Protein AF-A0A1A8KPS3-F1 (afdb_monomer_lite)

Structure (mmCIF, N/CA/C/O backbone):
data_AF-A0A1A8KPS3-F1
#
_entry.id   AF-A0A1A8KPS3-F1
#
loop_
_atom_site.group_PDB
_atom_site.id
_atom_site.type_symbol
_atom_site.label_atom_id
_atom_site.label_alt_id
_atom_site.label_comp_id
_atom_site.label_asym_id
_atom_site.label_entity_id
_atom_site.label_seq_id
_atom_site.pdbx_PDB_ins_code
_atom_site.Cartn_x
_atom_site.Cartn_y
_atom_site.Cartn_z
_atom_site.occupancy
_atom_site.B_iso_or_equiv
_atom_site.auth_seq_id
_atom_site.auth_comp_id
_atom_site.auth_asym_id
_atom_site.auth_atom_id
_atom_site.pdbx_PDB_model_num
ATOM 1 N N . GLN A 1 1 ? -16.793 9.823 36.781 1.00 78.19 1 GLN A N 1
ATOM 2 C CA . GLN A 1 1 ? -16.848 8.547 36.035 1.00 78.19 1 GLN A CA 1
ATOM 3 C C . GLN A 1 1 ? -17.454 8.834 34.665 1.00 78.19 1 GLN A C 1
ATOM 5 O O . GLN A 1 1 ? -18.420 9.584 34.619 1.00 78.19 1 GLN A O 1
ATOM 10 N N . THR A 1 2 ? -16.864 8.348 33.568 1.00 96.94 2 THR A N 1
ATOM 11 C CA . THR A 1 2 ? -17.394 8.547 32.198 1.00 96.94 2 THR A CA 1
ATOM 12 C C . THR A 1 2 ? -17.951 7.235 31.646 1.00 96.94 2 THR A C 1
ATOM 14 O O . THR A 1 2 ? -17.687 6.179 32.221 1.00 96.94 2 THR A O 1
ATOM 17 N N . LEU A 1 3 ? -18.674 7.286 30.521 1.00 96.25 3 LEU A N 1
ATOM 18 C CA . LEU A 1 3 ? -19.182 6.084 29.851 1.00 96.25 3 LEU A CA 1
ATOM 19 C C . LEU A 1 3 ? -18.057 5.092 29.508 1.00 96.25 3 LEU A C 1
ATOM 21 O O . LEU A 1 3 ? -18.222 3.895 29.710 1.00 96.25 3 LEU A O 1
ATOM 25 N N . LEU A 1 4 ? -16.891 5.592 29.084 1.00 96.31 4 LEU A N 1
ATOM 26 C CA . LEU A 1 4 ? -15.720 4.759 28.802 1.00 96.31 4 LEU A CA 1
ATOM 27 C C . LEU A 1 4 ? -15.217 4.021 30.053 1.00 96.31 4 LEU A C 1
ATOM 29 O O . LEU A 1 4 ? -14.971 2.822 29.996 1.00 96.31 4 LEU A O 1
ATOM 33 N N . HIS A 1 5 ? -15.112 4.712 31.195 1.00 95.25 5 HIS A N 1
ATOM 34 C CA . HIS A 1 5 ? -14.684 4.084 32.454 1.00 95.25 5 HIS A CA 1
ATOM 35 C C . HIS A 1 5 ? -15.699 3.050 32.953 1.00 95.25 5 HIS A C 1
ATOM 37 O O . HIS A 1 5 ? -15.313 2.045 33.540 1.00 95.25 5 HIS A O 1
ATOM 43 N N . PHE A 1 6 ? -16.994 3.298 32.734 1.00 95.94 6 PHE A N 1
ATOM 44 C CA . PHE A 1 6 ? -18.040 2.329 33.048 1.00 95.94 6 PHE A CA 1
ATOM 45 C C . PHE A 1 6 ? -17.922 1.077 32.167 1.00 95.94 6 PHE A C 1
ATOM 47 O O . PHE A 1 6 ? -17.894 -0.029 32.696 1.00 95.94 6 PHE A O 1
ATOM 54 N N . LEU A 1 7 ? -17.776 1.247 30.847 1.00 95.12 7 LEU A N 1
ATOM 55 C CA . LEU A 1 7 ? -17.611 0.136 29.905 1.00 95.12 7 LEU A CA 1
ATOM 56 C C . LEU A 1 7 ? -16.359 -0.695 30.216 1.00 95.12 7 LEU A C 1
ATOM 58 O O . LEU A 1 7 ? -16.436 -1.917 30.240 1.00 95.12 7 LEU A O 1
ATOM 62 N N . ALA A 1 8 ? -15.234 -0.042 30.521 1.00 94.25 8 ALA A N 1
ATOM 63 C CA . ALA A 1 8 ? -14.004 -0.727 30.911 1.00 94.25 8 ALA A CA 1
ATOM 64 C C . ALA A 1 8 ? -14.195 -1.601 32.164 1.00 94.25 8 ALA A C 1
ATOM 66 O O . ALA A 1 8 ? -13.732 -2.740 32.181 1.00 94.25 8 ALA A O 1
ATOM 67 N N . GLY A 1 9 ? -14.920 -1.105 33.176 1.00 94.50 9 GLY A N 1
ATOM 68 C CA . GLY A 1 9 ? -15.263 -1.890 34.366 1.00 94.50 9 GLY A CA 1
ATOM 69 C C . GLY A 1 9 ? -16.138 -3.102 34.038 1.00 94.50 9 GLY A C 1
ATOM 70 O O . GLY A 1 9 ? -15.840 -4.210 34.472 1.00 94.50 9 GLY A O 1
ATOM 71 N N . VAL A 1 10 ? -17.161 -2.922 33.194 1.00 95.06 10 VAL A N 1
ATOM 72 C CA . VAL A 1 10 ? -18.016 -4.031 32.736 1.00 95.06 10 VAL A CA 1
ATOM 73 C C . VAL A 1 10 ? -17.208 -5.084 31.974 1.00 95.06 10 VAL A C 1
ATOM 75 O O . VAL A 1 10 ? -17.383 -6.273 32.229 1.00 95.06 10 VAL A O 1
ATOM 78 N N . CYS A 1 11 ? -16.303 -4.681 31.076 1.00 95.75 11 CYS A N 1
ATOM 79 C CA . CYS A 1 11 ? -15.446 -5.623 30.355 1.00 95.75 11 CYS A CA 1
ATOM 80 C C . CYS A 1 11 ? -14.535 -6.403 31.312 1.00 95.75 11 CYS A C 1
ATOM 82 O O . CYS A 1 11 ? -14.432 -7.614 31.188 1.00 95.75 11 CYS A O 1
ATOM 84 N N . GLN A 1 12 ? -13.929 -5.750 32.306 1.00 93.56 12 GLN A N 1
ATOM 85 C CA . GLN A 1 12 ? -13.066 -6.432 33.278 1.00 93.56 12 GLN A CA 1
ATOM 86 C C . GLN A 1 12 ? -13.819 -7.456 34.136 1.00 93.56 12 GLN A C 1
ATOM 88 O O . GLN A 1 12 ? -13.276 -8.518 34.433 1.00 93.56 12 GLN A O 1
ATOM 93 N N . GLU A 1 13 ? -15.054 -7.150 34.536 1.00 95.31 13 GLU A N 1
ATOM 94 C CA . GLU A 1 13 ? -15.843 -8.025 35.408 1.00 95.31 13 GLU A CA 1
ATOM 95 C C . GLU A 1 13 ? -16.558 -9.150 34.647 1.00 95.31 13 GLU A C 1
ATOM 97 O O . GLU A 1 13 ? -16.658 -10.265 35.157 1.00 95.31 13 GLU A O 1
ATOM 102 N N . GLN A 1 14 ? -17.080 -8.864 33.450 1.00 96.50 14 GLN A N 1
ATOM 103 C CA . GLN A 1 14 ? -17.999 -9.759 32.732 1.00 96.50 14 GLN A CA 1
ATOM 104 C C . GLN A 1 14 ? -17.426 -10.324 31.429 1.00 96.50 14 GLN A C 1
ATOM 106 O O . GLN A 1 14 ? -17.880 -11.377 30.987 1.00 96.50 14 GLN A O 1
ATOM 111 N N . TYR A 1 15 ? -16.431 -9.667 30.823 1.00 95.19 15 TYR A N 1
ATOM 112 C CA . TYR A 1 15 ? -15.835 -10.070 29.542 1.00 95.19 15 TYR A CA 1
ATOM 113 C C . TYR A 1 15 ? -14.294 -9.974 29.559 1.00 95.19 15 TYR A C 1
ATOM 115 O O . TYR A 1 15 ? -13.726 -9.194 28.787 1.00 95.19 15 TYR A O 1
ATOM 123 N N . PRO A 1 16 ? -13.592 -10.739 30.422 1.00 92.06 16 PRO A N 1
ATOM 124 C CA . PRO A 1 16 ? -12.147 -10.588 30.622 1.00 92.06 16 PRO A CA 1
ATOM 125 C C . PRO A 1 16 ? -11.324 -10.771 29.341 1.00 92.06 16 PRO A C 1
ATOM 127 O O . PRO A 1 16 ? -10.306 -10.104 29.175 1.00 92.06 16 PRO A O 1
ATOM 130 N N . ASP A 1 17 ? -11.800 -11.607 28.415 1.00 91.69 17 ASP A N 1
ATOM 131 C CA . ASP A 1 17 ? -11.151 -11.876 27.125 1.00 91.69 17 ASP A CA 1
ATOM 132 C C . ASP A 1 17 ? -11.047 -10.621 26.242 1.00 91.69 17 ASP A C 1
ATOM 134 O O . ASP A 1 17 ? -10.139 -10.496 25.428 1.00 91.69 17 ASP A O 1
ATOM 138 N N . VAL A 1 18 ? -11.947 -9.649 26.424 1.00 93.31 18 VAL A N 1
ATOM 139 C CA . VAL A 1 18 ? -11.913 -8.387 25.673 1.00 93.31 18 VAL A CA 1
ATOM 140 C C . VAL A 1 18 ? -10.781 -7.491 26.171 1.00 93.31 18 VAL A C 1
ATOM 142 O O . VAL A 1 18 ? -10.312 -6.644 25.428 1.00 93.31 18 VAL A O 1
ATOM 145 N N . VAL A 1 19 ? -10.290 -7.656 27.402 1.00 90.94 19 VAL A N 1
ATOM 146 C CA . VAL A 1 19 ? -9.270 -6.760 27.977 1.00 90.94 19 VAL A CA 1
ATOM 147 C C . VAL A 1 19 ? -7.956 -6.795 27.181 1.00 90.94 19 VAL A C 1
ATOM 149 O O . VAL A 1 19 ? -7.269 -5.777 27.117 1.00 90.94 19 VAL A O 1
ATOM 152 N N . SER A 1 20 ? -7.640 -7.918 26.530 1.00 92.44 20 SER A N 1
ATOM 153 C CA . SER A 1 20 ? -6.452 -8.083 25.682 1.00 92.44 20 SER A CA 1
ATOM 154 C C . SER A 1 20 ? -6.634 -7.632 24.230 1.00 92.44 20 SER A C 1
ATOM 156 O O . SER A 1 20 ? -5.687 -7.733 23.457 1.00 92.44 20 SER A O 1
ATOM 158 N N . PHE A 1 21 ? -7.793 -7.088 23.833 1.00 94.69 21 PHE A N 1
ATOM 159 C CA . PHE A 1 21 ? -8.004 -6.634 22.449 1.00 94.69 21 PHE A CA 1
ATOM 160 C C . PHE A 1 21 ? -6.922 -5.663 21.922 1.00 94.69 21 PHE A C 1
ATOM 162 O O . PHE A 1 21 ? -6.605 -5.739 20.733 1.00 94.69 21 PHE A O 1
ATOM 169 N N . PRO A 1 22 ? -6.309 -4.764 22.730 1.00 94.50 22 PRO A N 1
ATOM 170 C CA . PRO A 1 22 ? -5.254 -3.887 22.223 1.00 94.50 22 PRO A CA 1
ATOM 171 C C . PRO A 1 22 ? -4.022 -4.660 21.735 1.00 94.50 22 PRO A C 1
ATOM 173 O O . PRO A 1 22 ? -3.343 -4.199 20.819 1.00 94.50 22 PRO A O 1
ATOM 176 N N . ASP A 1 23 ? -3.766 -5.846 22.295 1.00 93.88 23 ASP A N 1
ATOM 177 C CA . ASP A 1 23 ? -2.647 -6.711 21.913 1.00 93.88 23 ASP A CA 1
ATOM 178 C C . ASP A 1 23 ? -2.875 -7.389 20.553 1.00 93.88 23 ASP A C 1
ATOM 180 O O . ASP A 1 23 ? -1.924 -7.828 19.913 1.00 93.88 23 ASP A O 1
ATOM 184 N N . GLU A 1 24 ? -4.119 -7.442 20.069 1.00 95.06 24 GLU A N 1
ATOM 185 C CA . GLU A 1 24 ? -4.467 -7.948 18.734 1.00 95.06 24 GLU A CA 1
ATOM 186 C C . GLU A 1 24 ? -4.289 -6.871 17.647 1.00 95.06 24 GLU A C 1
ATOM 188 O O . GLU A 1 24 ? -4.178 -7.174 16.459 1.00 95.06 24 GLU A O 1
ATOM 193 N N . LEU A 1 25 ? -4.192 -5.597 18.048 1.00 95.50 25 LEU A N 1
ATOM 194 C CA . LEU A 1 25 ? -4.139 -4.425 17.169 1.00 95.50 25 LEU A CA 1
ATOM 195 C C . LEU A 1 25 ? -2.707 -3.899 16.943 1.00 95.50 25 LEU A C 1
ATOM 197 O O . LEU A 1 25 ? -2.484 -2.701 16.757 1.00 95.50 25 LEU A O 1
ATOM 201 N N . ILE A 1 26 ? -1.718 -4.798 16.894 1.00 96.06 26 ILE A N 1
ATOM 202 C CA . ILE A 1 26 ? -0.273 -4.475 16.883 1.00 96.06 26 ILE A CA 1
ATOM 203 C C . ILE A 1 26 ? 0.208 -3.563 15.739 1.00 96.06 26 ILE A C 1
ATOM 205 O O . ILE A 1 26 ? 1.298 -2.989 15.810 1.00 96.06 26 ILE A O 1
ATOM 209 N N . HIS A 1 27 ? -0.548 -3.461 14.644 1.00 96.12 27 HIS A N 1
ATOM 210 C CA . HIS A 1 27 ? -0.180 -2.662 13.472 1.00 96.12 27 HIS A CA 1
ATOM 211 C C . HIS A 1 27 ? -0.954 -1.346 13.352 1.00 96.12 27 HIS A C 1
ATOM 213 O O . HIS A 1 27 ? -0.568 -0.520 12.528 1.00 96.12 27 HIS A O 1
ATOM 219 N N . VAL A 1 28 ? -1.966 -1.104 14.192 1.00 96.25 28 VAL A N 1
ATOM 220 C CA . VAL A 1 28 ? -2.833 0.083 14.092 1.00 96.25 28 VAL A CA 1
ATOM 221 C C . VAL A 1 28 ? -2.042 1.381 14.279 1.00 96.25 28 VAL A C 1
ATOM 223 O O . VAL A 1 28 ? -2.163 2.296 13.471 1.00 96.25 28 VAL A O 1
ATOM 226 N N . GLU A 1 29 ? -1.135 1.444 15.261 1.00 94.88 29 GLU A N 1
ATOM 227 C CA . GLU A 1 29 ? -0.284 2.631 15.473 1.00 94.88 29 GLU A CA 1
ATOM 228 C C . GLU A 1 29 ? 0.653 2.911 14.286 1.00 94.88 29 GLU A C 1
ATOM 230 O O . GLU A 1 29 ? 1.001 4.057 14.006 1.00 94.88 29 GLU A O 1
ATOM 235 N N . LYS A 1 30 ? 1.095 1.865 13.580 1.00 95.19 30 LYS A N 1
ATOM 236 C CA . LYS A 1 30 ? 1.924 2.037 12.382 1.00 95.19 30 LYS A CA 1
ATOM 237 C C . LYS A 1 30 ? 1.071 2.494 11.205 1.00 95.19 30 LYS A C 1
ATOM 239 O O . LYS A 1 30 ? 1.501 3.393 10.493 1.00 95.19 30 LYS A O 1
ATOM 244 N N . ALA A 1 31 ? -0.111 1.906 11.025 1.00 95.06 31 ALA A N 1
ATOM 245 C CA . ALA A 1 31 ? -1.038 2.248 9.951 1.00 95.06 31 ALA A CA 1
ATOM 246 C C . ALA A 1 31 ? -1.457 3.726 10.001 1.00 95.06 31 ALA A C 1
ATOM 248 O O . ALA A 1 31 ? -1.394 4.397 8.977 1.00 95.06 31 ALA A O 1
ATOM 249 N N . SER A 1 32 ? -1.729 4.274 11.190 1.00 94.56 32 SER A N 1
ATOM 250 C CA . SER A 1 32 ? -2.111 5.690 11.350 1.00 94.56 32 SER A CA 1
ATOM 251 C C . SER A 1 32 ? -1.006 6.701 11.012 1.00 94.56 32 SER A C 1
ATOM 253 O O . SER A 1 32 ? -1.252 7.901 10.923 1.00 94.56 32 SER A O 1
ATOM 255 N N . ARG A 1 33 ? 0.240 6.246 10.826 1.00 94.75 33 ARG A N 1
ATOM 256 C CA . ARG A 1 33 ? 1.392 7.090 10.453 1.00 94.75 33 ARG A CA 1
ATOM 257 C C . ARG A 1 33 ? 1.752 6.992 8.974 1.00 94.75 33 ARG A C 1
ATOM 259 O O . ARG A 1 33 ? 2.696 7.650 8.533 1.00 94.75 33 ARG A O 1
ATOM 266 N N . VAL A 1 34 ? 1.072 6.129 8.228 1.00 93.12 34 VAL A N 1
ATOM 267 C CA . VAL A 1 34 ? 1.387 5.823 6.836 1.00 93.12 34 VAL A CA 1
ATOM 268 C C . VAL A 1 34 ? 0.459 6.613 5.931 1.00 93.12 34 VAL A C 1
ATOM 270 O O . VAL A 1 34 ? -0.746 6.457 6.007 1.00 93.12 34 VAL A O 1
ATOM 273 N N . SER A 1 35 ? 1.022 7.420 5.030 1.00 94.94 35 SER A N 1
ATOM 274 C CA . SER A 1 35 ? 0.212 8.157 4.058 1.00 94.94 35 SER A CA 1
ATOM 275 C C . SER A 1 35 ? -0.167 7.279 2.867 1.00 94.94 35 SER A C 1
ATOM 277 O O . SER A 1 35 ? 0.713 6.876 2.095 1.00 94.94 35 SER A O 1
ATOM 279 N N . ALA A 1 36 ? -1.468 7.041 2.677 1.00 93.69 36 ALA A N 1
ATOM 280 C CA . ALA A 1 36 ? -1.974 6.293 1.526 1.00 93.69 36 ALA A CA 1
ATOM 281 C C . ALA A 1 36 ? -1.633 6.995 0.197 1.00 93.69 36 ALA A C 1
ATOM 283 O O . ALA A 1 36 ? -1.188 6.361 -0.762 1.00 93.69 36 ALA A O 1
ATOM 284 N N . GLU A 1 37 ? -1.738 8.328 0.161 1.00 93.94 37 GLU A N 1
ATOM 285 C CA . GLU A 1 37 ? -1.398 9.133 -1.019 1.00 93.94 37 GLU A CA 1
ATOM 286 C C . GLU A 1 37 ? 0.079 8.974 -1.417 1.00 93.94 37 GLU A C 1
ATOM 288 O O . GLU A 1 37 ? 0.409 8.844 -2.601 1.00 93.94 37 GLU A O 1
ATOM 293 N N . MET A 1 38 ? 0.986 8.967 -0.435 1.00 95.88 38 MET A N 1
ATOM 294 C CA . MET A 1 38 ? 2.417 8.814 -0.696 1.00 95.88 38 MET A CA 1
ATOM 295 C C . MET A 1 38 ? 2.749 7.416 -1.232 1.00 95.88 38 MET A C 1
ATOM 297 O O . MET A 1 38 ? 3.584 7.297 -2.131 1.00 95.88 38 MET A O 1
ATOM 301 N N . ILE A 1 39 ? 2.090 6.365 -0.727 1.00 95.69 39 ILE A N 1
ATOM 302 C CA . ILE A 1 39 ? 2.266 5.001 -1.247 1.00 95.69 39 ILE A CA 1
ATOM 303 C C . ILE A 1 39 ? 1.859 4.940 -2.720 1.00 95.69 39 ILE A C 1
ATOM 305 O O . ILE A 1 39 ? 2.664 4.506 -3.550 1.00 95.69 39 ILE A O 1
ATOM 309 N N . GLN A 1 40 ? 0.668 5.443 -3.054 1.00 95.44 40 GLN A N 1
ATOM 310 C CA . GLN A 1 40 ? 0.168 5.461 -4.427 1.00 95.44 40 GLN A CA 1
ATOM 311 C C . GLN A 1 40 ? 1.135 6.202 -5.364 1.00 95.44 40 GLN A C 1
ATOM 313 O O . GLN A 1 40 ? 1.559 5.665 -6.391 1.00 95.44 40 GLN A O 1
ATOM 318 N N . LYS A 1 41 ? 1.568 7.414 -4.984 1.00 97.56 41 LYS A N 1
ATOM 319 C CA . LYS A 1 41 ? 2.522 8.207 -5.779 1.00 97.56 41 LYS A CA 1
ATOM 320 C C . LYS A 1 41 ? 3.853 7.490 -5.990 1.00 97.56 41 LYS A C 1
ATOM 322 O O . LYS A 1 41 ? 4.414 7.553 -7.087 1.00 97.56 41 LYS A O 1
ATOM 327 N N . ASN A 1 42 ? 4.369 6.821 -4.961 1.00 97.50 42 ASN A N 1
ATOM 328 C CA . ASN A 1 42 ? 5.634 6.095 -5.043 1.00 97.50 42 ASN A CA 1
ATOM 329 C C . ASN A 1 42 ? 5.536 4.887 -5.979 1.00 97.50 42 ASN A C 1
ATOM 331 O O . ASN A 1 42 ? 6.436 4.694 -6.798 1.00 97.50 42 ASN A O 1
ATOM 335 N N . LEU A 1 43 ? 4.444 4.118 -5.912 1.00 97.62 43 LEU A N 1
ATOM 336 C CA . LEU A 1 43 ? 4.207 2.985 -6.812 1.00 97.62 43 LEU A CA 1
ATOM 337 C C . LEU A 1 43 ? 4.078 3.441 -8.264 1.00 97.62 43 LEU A C 1
ATOM 339 O O . LEU A 1 43 ? 4.742 2.898 -9.145 1.00 97.62 43 LEU A O 1
ATOM 343 N N . GLU A 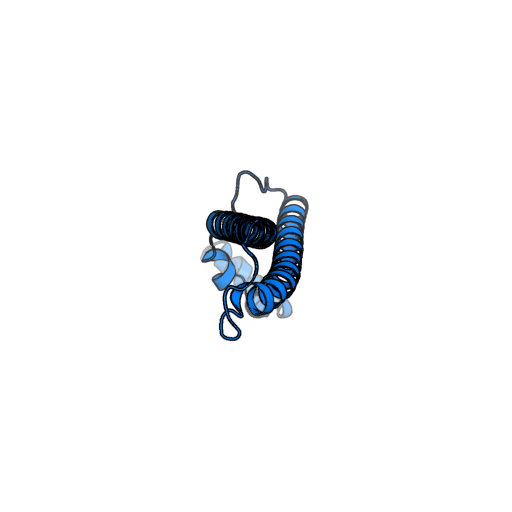1 44 ? 3.299 4.488 -8.529 1.00 97.50 44 GLU A N 1
ATOM 344 C CA . GLU A 1 44 ? 3.191 5.044 -9.878 1.00 97.50 44 GLU A CA 1
ATOM 345 C C . GLU A 1 44 ? 4.535 5.549 -10.409 1.00 97.50 44 GLU A C 1
ATOM 347 O O . GLU A 1 44 ? 4.873 5.335 -11.574 1.00 97.50 44 GLU A O 1
ATOM 352 N N . SER A 1 45 ? 5.308 6.233 -9.562 1.00 98.06 45 SER A N 1
ATOM 353 C CA . SER A 1 45 ? 6.639 6.720 -9.919 1.00 98.06 45 SER A CA 1
ATOM 354 C C . SER A 1 45 ? 7.573 5.563 -10.268 1.00 98.06 45 SER A C 1
ATOM 356 O O . SER A 1 45 ? 8.215 5.602 -11.317 1.00 98.06 45 SER A O 1
ATOM 358 N N . MET A 1 46 ? 7.589 4.508 -9.450 1.00 98.06 46 MET A N 1
ATOM 359 C CA . MET A 1 46 ? 8.387 3.306 -9.685 1.00 98.06 46 MET A CA 1
ATOM 360 C C . MET A 1 46 ? 8.015 2.639 -11.014 1.00 98.06 46 MET A C 1
ATOM 362 O O . MET A 1 46 ? 8.887 2.418 -11.851 1.00 98.06 46 MET A O 1
ATOM 366 N N . GLY A 1 47 ? 6.721 2.411 -11.261 1.00 97.62 47 GLY A N 1
ATOM 367 C CA . GLY A 1 47 ? 6.248 1.819 -12.513 1.00 97.62 47 GLY A CA 1
ATOM 368 C C . GLY A 1 47 ? 6.599 2.665 -13.743 1.00 97.62 47 GLY A C 1
ATOM 369 O O . GLY A 1 47 ? 6.984 2.126 -14.781 1.00 97.62 47 GLY A O 1
ATOM 370 N N . ARG A 1 48 ? 6.526 4.001 -13.642 1.00 98.19 48 ARG A N 1
ATOM 371 C CA . ARG A 1 48 ? 6.960 4.908 -14.722 1.00 98.19 48 ARG A CA 1
ATOM 372 C C . ARG A 1 48 ? 8.466 4.831 -14.975 1.00 98.19 48 ARG A C 1
ATOM 374 O O . ARG A 1 48 ? 8.873 4.818 -16.133 1.00 98.19 48 ARG A O 1
ATOM 381 N N . GLN A 1 49 ? 9.280 4.788 -13.922 1.00 98.19 49 GLN A N 1
ATOM 382 C CA . GLN A 1 49 ? 10.740 4.726 -14.037 1.00 98.19 49 GLN A CA 1
ATOM 383 C C . GLN A 1 49 ? 11.206 3.416 -14.679 1.00 98.19 49 GLN A C 1
ATOM 385 O O . GLN A 1 49 ? 12.055 3.454 -15.566 1.00 98.19 49 GLN A O 1
ATOM 390 N N . ILE A 1 50 ? 10.607 2.282 -14.298 1.00 98.12 50 ILE A N 1
ATOM 391 C CA . ILE A 1 50 ? 10.917 0.975 -14.897 1.00 98.12 50 ILE A CA 1
ATOM 392 C C . ILE A 1 50 ? 10.576 0.977 -16.392 1.00 98.12 50 ILE A C 1
ATOM 394 O O . ILE A 1 50 ? 11.429 0.641 -17.208 1.00 98.12 50 ILE 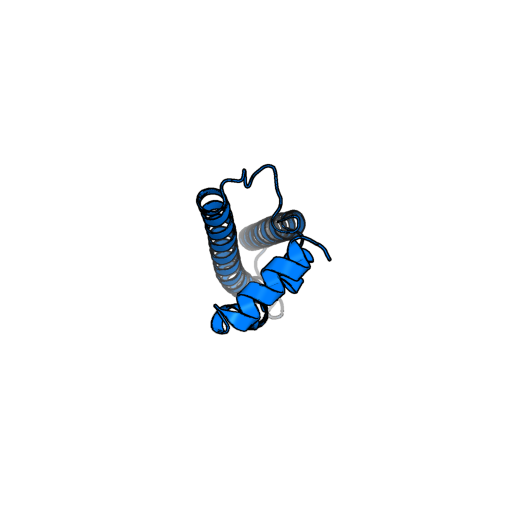A O 1
ATOM 398 N N . LYS A 1 51 ? 9.383 1.458 -16.767 1.00 97.19 51 LYS A N 1
ATOM 399 C CA . LYS A 1 51 ? 8.970 1.573 -18.179 1.00 97.19 51 LYS A CA 1
ATOM 400 C C . LYS A 1 51 ? 9.861 2.503 -18.997 1.00 97.19 51 LYS A C 1
ATOM 402 O O . LYS A 1 51 ? 10.110 2.244 -20.170 1.00 97.19 51 LYS A O 1
ATOM 407 N N . SER A 1 52 ? 10.313 3.610 -18.405 1.00 97.56 52 SER A N 1
ATOM 408 C CA . SER A 1 52 ? 11.252 4.514 -19.077 1.00 97.56 52 SER A CA 1
ATOM 409 C C . SER A 1 52 ? 12.563 3.799 -19.371 1.00 97.56 52 SER A C 1
ATOM 411 O O . SER A 1 52 ? 13.037 3.853 -20.499 1.00 97.56 52 SER A O 1
ATOM 413 N N . LEU A 1 53 ? 13.109 3.093 -18.378 1.00 97.25 53 LEU A N 1
ATOM 414 C CA . LEU A 1 53 ? 14.352 2.354 -18.542 1.00 97.25 53 LEU A CA 1
ATOM 415 C C . LEU A 1 53 ? 14.215 1.227 -19.575 1.00 97.25 53 LEU A C 1
ATOM 417 O O . LEU A 1 53 ? 15.107 1.054 -20.394 1.00 97.25 53 LEU A O 1
ATOM 421 N N . GLU A 1 54 ? 13.103 0.494 -19.577 1.00 96.31 54 GLU A N 1
ATOM 422 C CA . GLU A 1 54 ? 12.816 -0.530 -20.589 1.00 96.31 54 GLU A CA 1
ATOM 423 C C . GLU A 1 54 ? 12.868 0.054 -22.010 1.00 96.31 54 GLU A C 1
ATOM 425 O O . GLU A 1 54 ? 13.591 -0.451 -22.867 1.00 96.31 54 GLU A O 1
ATOM 430 N N . LYS A 1 55 ? 12.206 1.193 -22.236 1.00 96.31 55 LYS A N 1
ATOM 431 C CA . LYS A 1 55 ? 12.230 1.901 -23.524 1.00 96.31 55 LYS A CA 1
ATOM 432 C C . LYS A 1 55 ? 13.622 2.430 -23.895 1.00 96.31 55 LYS A C 1
ATOM 434 O O . LYS A 1 55 ? 14.011 2.407 -25.067 1.00 96.31 55 LYS A O 1
ATOM 439 N N . ASP A 1 56 ? 14.372 2.926 -22.914 1.00 95.75 56 ASP A N 1
ATOM 440 C CA . ASP A 1 56 ? 15.745 3.382 -23.133 1.00 95.75 56 ASP A CA 1
ATOM 441 C C . ASP A 1 56 ? 16.640 2.211 -23.567 1.00 95.75 56 ASP A C 1
ATOM 443 O O . ASP A 1 56 ? 17.483 2.392 -24.441 1.00 95.75 56 ASP A O 1
ATOM 447 N N . LEU A 1 57 ? 16.415 0.999 -23.040 1.00 95.25 57 LEU A N 1
ATOM 448 C CA . LEU A 1 57 ? 17.126 -0.215 -23.456 1.00 95.25 57 LEU A CA 1
ATOM 449 C C . LEU A 1 57 ? 16.740 -0.685 -24.862 1.00 95.25 57 LEU A C 1
ATOM 451 O O . LEU A 1 57 ? 17.621 -1.096 -25.614 1.00 95.25 57 LEU A O 1
ATOM 455 N N . GLU A 1 58 ? 15.465 -0.584 -25.248 1.00 93.44 58 GLU A N 1
ATOM 456 C CA . GLU A 1 58 ? 15.004 -0.919 -26.608 1.00 93.44 58 GLU A CA 1
ATOM 457 C C . GLU A 1 58 ? 15.660 -0.052 -27.691 1.00 93.44 58 GLU A C 1
ATOM 459 O O . GLU A 1 58 ? 15.851 -0.491 -28.826 1.00 93.44 58 GLU A O 1
ATOM 464 N N . THR A 1 59 ? 15.985 1.195 -27.349 1.00 94.19 59 THR A N 1
ATOM 465 C CA . THR A 1 59 ? 16.550 2.183 -28.278 1.00 94.19 59 THR A CA 1
ATOM 466 C C . THR A 1 59 ? 18.051 2.404 -28.087 1.00 94.19 59 THR A C 1
ATOM 468 O O . THR A 1 59 ? 18.650 3.200 -28.817 1.00 94.19 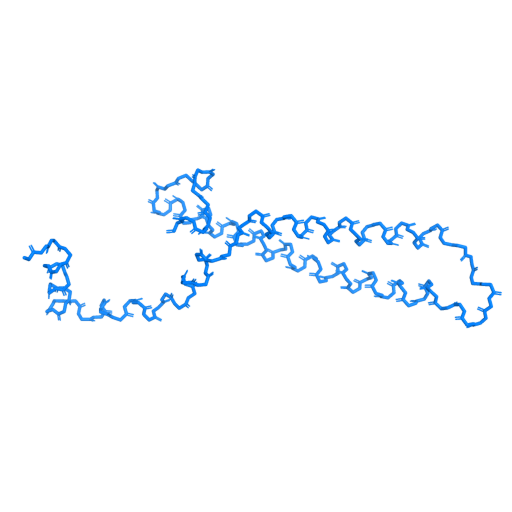59 THR A O 1
ATOM 471 N N . PHE A 1 60 ? 18.672 1.694 -27.139 1.00 93.31 60 PHE A N 1
ATOM 472 C CA . PHE A 1 60 ? 20.081 1.863 -26.812 1.00 93.31 60 PHE A CA 1
ATOM 473 C C . PHE A 1 60 ? 20.977 1.377 -27.965 1.00 93.31 60 PHE A C 1
ATOM 475 O O . PHE A 1 60 ? 20.724 0.314 -28.542 1.00 93.31 60 PHE A O 1
ATOM 482 N N . PRO A 1 61 ? 22.036 2.123 -28.328 1.00 92.56 61 PRO A N 1
ATOM 483 C CA . PRO A 1 61 ? 22.957 1.689 -29.370 1.00 92.56 61 PRO A CA 1
ATOM 484 C C . PRO A 1 61 ? 23.685 0.386 -28.983 1.00 92.56 61 PRO A C 1
ATOM 486 O O . PRO A 1 61 ? 23.875 0.114 -27.798 1.00 92.56 61 PRO A O 1
ATOM 489 N N . PRO A 1 62 ? 24.149 -0.412 -29.963 1.00 90.06 62 PRO A N 1
ATOM 490 C CA . PRO A 1 62 ? 24.960 -1.592 -29.683 1.00 90.06 62 PRO A CA 1
ATOM 491 C C . PRO A 1 62 ? 26.239 -1.248 -28.896 1.00 90.06 62 PRO A C 1
ATOM 493 O O . PRO A 1 62 ? 26.796 -0.165 -29.111 1.00 90.06 62 PRO A O 1
ATOM 496 N N . PRO A 1 63 ? 26.746 -2.173 -28.055 1.00 91.38 63 PRO A N 1
ATOM 497 C CA . PRO A 1 63 ? 27.975 -1.978 -27.292 1.00 91.38 63 PRO A CA 1
ATOM 498 C C . PRO A 1 63 ? 29.136 -1.512 -28.171 1.00 91.38 63 PRO A C 1
ATOM 500 O O . PRO A 1 63 ? 29.458 -2.142 -29.182 1.00 91.38 63 PRO A O 1
ATOM 503 N N . GLN A 1 64 ? 29.783 -0.409 -27.790 1.00 89.00 64 GLN A N 1
ATOM 504 C CA . GLN A 1 64 ? 30.897 0.146 -28.573 1.00 89.00 64 GLN A CA 1
ATOM 505 C C . GLN A 1 64 ? 32.229 -0.570 -28.316 1.00 89.00 64 GLN A C 1
ATOM 507 O O . GLN A 1 64 ? 33.152 -0.480 -29.125 1.00 89.00 64 GLN A O 1
ATOM 512 N N . ASN A 1 65 ? 32.354 -1.247 -27.174 1.00 92.88 65 ASN A N 1
ATOM 513 C CA . ASN A 1 65 ? 33.515 -2.045 -26.792 1.00 92.88 65 ASN A CA 1
ATOM 514 C C . ASN A 1 65 ? 33.119 -3.103 -25.747 1.00 92.88 65 ASN A C 1
ATOM 516 O O . ASN A 1 65 ? 32.017 -3.063 -25.208 1.00 92.88 65 ASN A O 1
ATOM 520 N N . GLU A 1 66 ? 34.030 -4.026 -25.434 1.00 90.19 66 GLU A N 1
ATOM 521 C CA . GLU A 1 66 ? 33.779 -5.155 -24.519 1.00 90.19 66 GLU A CA 1
ATOM 522 C C . GLU A 1 66 ? 33.484 -4.747 -23.064 1.00 90.19 66 GLU A C 1
ATOM 524 O O . GLU A 1 66 ? 32.951 -5.548 -22.301 1.00 90.19 66 GLU A O 1
ATOM 529 N N . ASN A 1 67 ? 33.805 -3.512 -22.667 1.00 93.00 67 ASN A N 1
ATOM 530 C CA . ASN A 1 67 ? 33.490 -3.005 -21.330 1.00 93.00 67 ASN A CA 1
ATOM 531 C C . ASN A 1 67 ? 32.093 -2.368 -21.254 1.00 93.00 67 ASN A C 1
ATOM 533 O O . ASN A 1 67 ? 31.633 -2.037 -20.159 1.00 93.00 67 ASN A O 1
ATOM 537 N N . ASP A 1 68 ? 31.418 -2.177 -22.390 1.00 94.31 68 ASP A N 1
ATOM 538 C CA . ASP A 1 68 ? 30.050 -1.673 -22.428 1.00 94.31 68 ASP A CA 1
ATOM 539 C C . ASP A 1 68 ? 29.059 -2.812 -22.155 1.00 94.31 68 ASP A C 1
ATOM 541 O O . ASP A 1 68 ? 28.587 -3.511 -23.050 1.00 94.31 68 ASP A O 1
ATOM 545 N N . LEU A 1 69 ? 28.772 -3.003 -20.868 1.00 94.00 69 LEU A N 1
ATOM 546 C CA . LEU A 1 69 ? 27.842 -4.013 -20.363 1.00 94.00 69 LEU A CA 1
ATOM 547 C C . LEU A 1 69 ? 26.477 -3.414 -19.994 1.00 94.00 69 LEU A C 1
ATOM 549 O O . LEU A 1 69 ? 25.706 -4.057 -19.279 1.00 94.00 69 LEU A O 1
ATOM 553 N N . PHE A 1 70 ? 26.179 -2.179 -20.421 1.00 94.06 70 PHE A N 1
ATOM 554 C CA . PHE A 1 70 ? 24.984 -1.462 -19.971 1.00 94.06 70 PHE A CA 1
ATOM 555 C C . PHE A 1 70 ? 23.710 -2.238 -20.308 1.00 94.06 70 PHE A C 1
ATOM 557 O O . PHE A 1 70 ? 22.947 -2.579 -19.406 1.00 94.06 70 PHE A O 1
ATOM 564 N N . VAL A 1 71 ? 23.524 -2.601 -21.581 1.00 94.38 71 VAL A N 1
ATOM 565 C CA . VAL A 1 71 ? 22.337 -3.343 -22.033 1.00 94.38 71 VAL A CA 1
ATOM 566 C C . VAL A 1 71 ? 22.233 -4.699 -21.334 1.00 94.38 71 VAL A C 1
ATOM 568 O O . VAL A 1 71 ? 21.154 -5.058 -20.869 1.00 94.38 71 VAL A O 1
ATOM 571 N N . GLU A 1 72 ? 23.342 -5.430 -21.188 1.00 93.75 72 GLU A N 1
ATOM 572 C CA . GLU A 1 72 ? 23.359 -6.741 -20.524 1.00 93.75 72 GLU A CA 1
ATOM 573 C C . GLU A 1 72 ? 22.903 -6.643 -19.059 1.00 93.75 72 GLU A C 1
ATOM 575 O O . GLU A 1 72 ? 21.981 -7.347 -18.634 1.00 93.75 72 GLU A O 1
ATOM 580 N N . LYS A 1 73 ? 23.527 -5.757 -18.271 1.00 96.38 73 LYS A N 1
ATOM 581 C CA . LYS A 1 73 ? 23.227 -5.628 -16.839 1.00 96.38 73 LYS A CA 1
ATOM 582 C C . LYS A 1 73 ? 21.854 -5.015 -16.600 1.00 96.38 73 LYS A C 1
ATOM 584 O O . LYS A 1 73 ? 21.115 -5.498 -15.741 1.00 96.38 73 LYS A O 1
ATOM 589 N N . MET A 1 74 ? 21.497 -3.987 -17.364 1.00 97.06 74 MET A N 1
ATOM 590 C CA . MET A 1 74 ? 20.239 -3.274 -17.170 1.00 97.06 74 MET A CA 1
ATOM 591 C C . MET A 1 74 ? 19.034 -4.078 -17.655 1.00 97.06 74 MET A C 1
ATOM 593 O O . MET A 1 74 ? 17.989 -3.988 -17.024 1.00 97.06 74 MET A O 1
ATOM 597 N N . SER A 1 75 ? 19.168 -4.942 -18.667 1.00 95.56 75 SER A N 1
ATOM 598 C CA . SER A 1 75 ? 18.079 -5.859 -19.053 1.00 95.56 75 SER A CA 1
ATOM 599 C C . SER A 1 75 ? 17.743 -6.851 -17.933 1.00 95.56 75 SER A C 1
ATOM 601 O O . SER A 1 75 ? 16.571 -7.093 -17.630 1.00 95.56 75 SER A O 1
ATOM 603 N N . SER A 1 76 ? 18.771 -7.388 -17.263 1.00 97.19 76 SER A N 1
ATOM 604 C CA . SER A 1 76 ? 18.587 -8.249 -16.087 1.00 97.19 76 SER A CA 1
ATOM 605 C C . SER A 1 76 ? 17.954 -7.487 -14.919 1.00 97.19 76 SER A C 1
ATOM 607 O O . SER A 1 76 ? 17.033 -7.992 -14.274 1.00 97.19 76 SER A O 1
ATOM 609 N N . PHE A 1 77 ? 18.400 -6.250 -14.676 1.00 97.88 77 PHE A N 1
ATOM 610 C CA . PHE A 1 77 ? 17.819 -5.389 -13.649 1.00 97.88 77 PHE A CA 1
ATOM 611 C C . PHE A 1 77 ? 16.348 -5.059 -13.925 1.00 97.88 77 PHE A C 1
ATOM 613 O O . PHE A 1 77 ? 15.533 -5.243 -13.027 1.00 97.88 77 PHE A O 1
ATOM 620 N N . VAL A 1 78 ? 15.990 -4.616 -15.138 1.00 97.69 78 VAL A N 1
ATOM 621 C CA . VAL A 1 78 ? 14.601 -4.279 -15.504 1.00 97.69 78 VAL A CA 1
ATOM 622 C C . VAL A 1 78 ? 13.684 -5.472 -15.284 1.00 97.69 78 VAL A C 1
ATOM 624 O O . VAL A 1 78 ? 12.636 -5.317 -14.665 1.00 97.69 78 VAL A O 1
ATOM 627 N N . SER A 1 79 ? 14.111 -6.666 -15.699 1.00 96.88 79 SER A N 1
ATOM 628 C CA . SER A 1 79 ? 13.334 -7.894 -15.501 1.00 96.88 79 SER A CA 1
ATOM 629 C C . SER A 1 79 ? 13.034 -8.146 -14.016 1.00 96.88 79 SER A C 1
ATOM 631 O O . SER A 1 79 ? 11.891 -8.396 -13.639 1.00 96.88 79 SER A O 1
ATOM 633 N N . GLN A 1 80 ? 14.047 -8.025 -13.151 1.00 98.06 80 GLN A N 1
ATOM 634 C CA . GLN A 1 80 ? 13.881 -8.204 -11.703 1.00 98.06 80 GLN A CA 1
ATOM 635 C C . GLN A 1 80 ? 13.056 -7.078 -11.069 1.00 98.06 80 GLN A C 1
ATOM 637 O O . GLN A 1 80 ? 12.209 -7.332 -10.214 1.00 98.06 80 GLN A O 1
ATOM 642 N N . ALA A 1 81 ? 13.288 -5.830 -11.476 1.00 98.19 81 ALA A N 1
ATOM 643 C CA . ALA A 1 81 ? 12.574 -4.667 -10.966 1.00 98.19 81 ALA A CA 1
ATOM 644 C C . ALA A 1 81 ? 11.079 -4.738 -11.306 1.00 98.19 81 ALA A C 1
ATOM 646 O O . ALA A 1 81 ? 10.250 -4.466 -10.440 1.00 98.19 81 ALA A O 1
ATOM 647 N N . GLN A 1 82 ? 10.741 -5.164 -12.525 1.00 97.94 82 GLN A N 1
ATOM 648 C CA . GLN A 1 82 ? 9.368 -5.368 -12.975 1.00 97.94 82 GLN A CA 1
ATOM 649 C C . GLN A 1 82 ? 8.656 -6.437 -12.131 1.00 97.94 82 GLN A C 1
ATOM 651 O O . GLN A 1 82 ? 7.560 -6.189 -11.634 1.00 97.94 82 GLN A O 1
ATOM 656 N N . GLU A 1 83 ? 9.306 -7.576 -11.867 1.0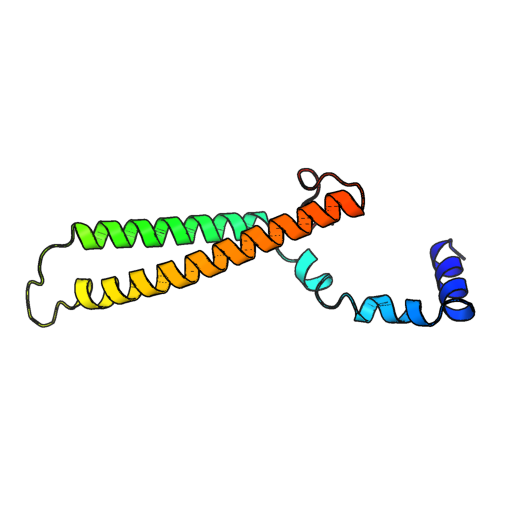0 97.94 83 GLU A N 1
ATOM 657 C CA . GLU A 1 83 ? 8.749 -8.633 -11.009 1.00 97.94 83 GLU A CA 1
ATOM 658 C C . GLU A 1 83 ? 8.460 -8.129 -9.582 1.00 97.94 83 GLU A C 1
ATOM 660 O O . GLU A 1 83 ? 7.414 -8.425 -8.997 1.00 97.94 83 GLU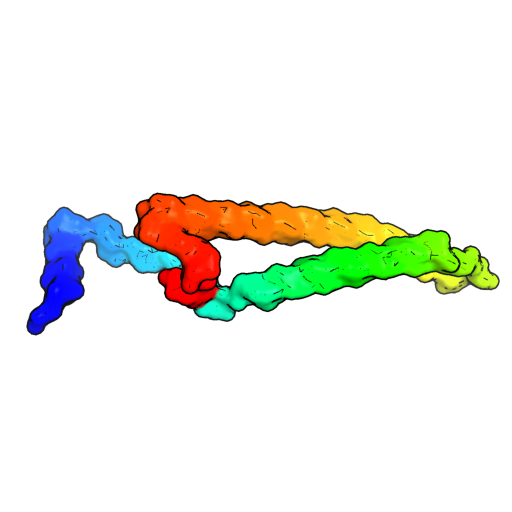 A O 1
ATOM 665 N N . GLN A 1 84 ? 9.383 -7.362 -8.992 1.00 98.19 84 GLN A N 1
ATOM 666 C CA . GLN A 1 84 ? 9.183 -6.806 -7.650 1.00 98.19 84 GLN A CA 1
ATOM 667 C C . GLN A 1 84 ? 8.105 -5.719 -7.632 1.00 98.19 84 GLN A C 1
ATOM 669 O O . GLN A 1 84 ? 7.309 -5.664 -6.694 1.00 98.19 84 GLN A O 1
ATOM 674 N N . TYR A 1 85 ? 8.044 -4.883 -8.669 1.00 98.31 85 TYR A N 1
ATOM 675 C CA . TYR A 1 85 ? 7.001 -3.875 -8.818 1.00 98.31 85 TYR A CA 1
ATOM 676 C C . TYR A 1 85 ? 5.609 -4.511 -8.900 1.00 98.31 85 TYR A C 1
ATOM 678 O O . TYR A 1 85 ? 4.706 -4.082 -8.188 1.00 98.31 85 TYR A O 1
ATOM 686 N N . GLU A 1 86 ? 5.440 -5.574 -9.688 1.00 97.88 86 GLU A N 1
ATOM 687 C CA . GLU A 1 86 ? 4.164 -6.291 -9.805 1.00 97.88 86 GLU A CA 1
ATOM 688 C C . GLU A 1 86 ? 3.711 -6.899 -8.472 1.00 97.88 86 GLU A C 1
ATOM 690 O O . GLU A 1 86 ? 2.529 -6.837 -8.126 1.00 97.88 86 GLU A O 1
ATOM 695 N N . LYS A 1 87 ? 4.648 -7.427 -7.674 1.00 98.31 87 LYS A N 1
ATOM 696 C CA . LYS A 1 87 ? 4.351 -7.899 -6.311 1.00 98.31 87 LYS A CA 1
ATOM 697 C C . LYS A 1 87 ? 3.869 -6.763 -5.414 1.00 98.31 87 LYS A C 1
ATOM 699 O O . LYS A 1 87 ? 2.875 -6.932 -4.710 1.00 98.31 87 LYS A O 1
ATOM 704 N N . LEU A 1 88 ? 4.548 -5.616 -5.439 1.00 98.12 88 LEU A N 1
ATOM 705 C CA . LEU A 1 88 ? 4.161 -4.450 -4.644 1.00 98.12 88 LEU A CA 1
ATOM 706 C C . LEU A 1 88 ? 2.795 -3.894 -5.064 1.00 98.12 88 LEU A C 1
ATOM 708 O O . LEU A 1 88 ? 1.975 -3.592 -4.201 1.00 98.12 88 LEU A O 1
ATOM 712 N N . ASP A 1 89 ? 2.526 -3.813 -6.366 1.00 97.44 89 ASP A N 1
ATOM 713 C CA . ASP A 1 89 ? 1.235 -3.387 -6.911 1.00 97.44 89 ASP A CA 1
ATOM 714 C C . ASP A 1 89 ? 0.102 -4.334 -6.485 1.00 97.44 89 ASP A C 1
ATOM 716 O O . ASP A 1 89 ? -0.965 -3.891 -6.058 1.00 97.44 89 ASP A O 1
ATOM 720 N N . LEU A 1 90 ? 0.346 -5.649 -6.501 1.00 98.06 90 LEU A N 1
ATOM 721 C CA . LEU A 1 90 ? -0.618 -6.632 -6.006 1.00 98.06 90 LEU A CA 1
ATOM 722 C C . LEU A 1 90 ? -0.882 -6.478 -4.501 1.00 98.06 90 LEU A C 1
ATOM 724 O O . LEU A 1 90 ? -2.036 -6.516 -4.071 1.00 98.06 90 LEU A O 1
ATOM 728 N N . MET A 1 91 ? 0.168 -6.290 -3.696 1.00 98.12 91 MET A N 1
ATOM 729 C CA . MET A 1 91 ? 0.033 -6.052 -2.255 1.00 98.12 91 MET A CA 1
ATOM 730 C C . MET A 1 91 ? -0.757 -4.771 -1.968 1.00 98.12 91 MET A C 1
ATOM 732 O O . MET A 1 91 ? -1.617 -4.777 -1.090 1.00 98.12 91 MET A O 1
ATOM 736 N N . HIS A 1 92 ? -0.512 -3.704 -2.732 1.00 97.56 92 HIS A N 1
ATOM 737 C CA . HIS A 1 92 ? -1.237 -2.441 -2.615 1.00 97.56 92 HIS A CA 1
ATOM 738 C C . HIS A 1 92 ? -2.723 -2.598 -2.945 1.00 97.56 92 HIS A C 1
ATOM 740 O O . HIS A 1 92 ? -3.573 -2.219 -2.146 1.00 97.56 92 HIS A O 1
ATOM 746 N N . LYS A 1 93 ? -3.054 -3.260 -4.058 1.00 97.62 93 LYS A N 1
ATOM 747 C CA . LYS A 1 93 ? -4.449 -3.560 -4.421 1.00 97.62 93 LYS A CA 1
ATOM 748 C C . LYS A 1 93 ? -5.157 -4.395 -3.357 1.00 97.62 93 LYS A C 1
ATOM 750 O O . LYS A 1 93 ? -6.338 -4.189 -3.085 1.00 97.62 93 LYS A O 1
ATOM 755 N N . ASN A 1 94 ? -4.448 -5.344 -2.745 1.00 98.00 94 ASN A N 1
ATOM 756 C CA . ASN A 1 94 ? -5.003 -6.128 -1.646 1.00 98.00 94 ASN A CA 1
ATOM 757 C C . ASN A 1 94 ? -5.259 -5.265 -0.399 1.00 98.00 94 ASN A C 1
ATOM 759 O O . ASN A 1 94 ? -6.305 -5.413 0.226 1.00 98.00 94 ASN A O 1
ATOM 763 N N . MET A 1 95 ? -4.349 -4.345 -0.068 1.00 97.00 95 MET A N 1
ATOM 764 C CA . MET A 1 95 ? -4.532 -3.374 1.016 1.00 97.00 95 MET A CA 1
ATOM 765 C C . MET A 1 95 ? -5.762 -2.484 0.772 1.00 97.00 95 MET A C 1
ATOM 767 O O . MET A 1 95 ? -6.603 -2.358 1.659 1.00 97.00 95 MET A O 1
ATOM 771 N N . GLU A 1 96 ? -5.914 -1.921 -0.432 1.00 96.56 96 GLU A N 1
ATOM 772 C CA . GLU A 1 96 ? -7.078 -1.099 -0.801 1.00 96.56 96 GLU A CA 1
ATOM 773 C C . GLU A 1 96 ? -8.390 -1.880 -0.691 1.00 96.56 96 GLU A C 1
ATOM 775 O O . GLU A 1 96 ? -9.385 -1.369 -0.177 1.00 96.56 96 GLU A O 1
ATOM 780 N N . LYS A 1 97 ? -8.387 -3.145 -1.127 1.00 97.81 97 LYS A N 1
ATOM 781 C CA . LYS A 1 97 ? -9.547 -4.024 -0.989 1.00 97.81 97 LYS A CA 1
ATOM 782 C C . LYS A 1 97 ? -9.910 -4.244 0.479 1.00 97.81 97 LYS A C 1
ATOM 784 O O . LYS A 1 97 ? -11.063 -4.052 0.840 1.00 97.81 97 LYS A O 1
ATOM 789 N N . GLN A 1 98 ? -8.943 -4.603 1.324 1.00 97.62 98 GLN A N 1
ATOM 790 C CA . GLN A 1 98 ? -9.191 -4.815 2.754 1.00 97.62 98 GLN A CA 1
ATOM 791 C C . GLN A 1 98 ? -9.735 -3.551 3.431 1.00 97.62 98 GLN A C 1
ATOM 793 O O . GLN A 1 98 ? -10.627 -3.644 4.269 1.00 97.62 98 GLN A O 1
ATOM 798 N N . TYR A 1 99 ? -9.250 -2.370 3.042 1.00 97.00 99 TYR A N 1
ATOM 799 C CA . TYR A 1 99 ? -9.787 -1.104 3.537 1.00 97.00 99 TYR A CA 1
ATOM 800 C C . TYR A 1 99 ? -11.225 -0.845 3.061 1.00 97.00 99 TYR A C 1
ATOM 802 O O . TYR A 1 99 ? -12.068 -0.399 3.837 1.00 97.00 99 TYR A O 1
ATOM 810 N N . SER A 1 100 ? -11.544 -1.191 1.811 1.00 97.06 100 SER A N 1
ATOM 811 C CA . SER A 1 100 ? -12.921 -1.139 1.306 1.00 97.06 100 SER A CA 1
ATOM 812 C C . SER A 1 100 ? -13.849 -2.085 2.073 1.00 97.06 100 SER A C 1
ATOM 814 O O . SER A 1 100 ? -14.950 -1.682 2.443 1.00 97.06 100 SER A O 1
ATOM 816 N N . ASP A 1 101 ? -13.395 -3.308 2.358 1.00 98.00 101 ASP A N 1
ATOM 817 C CA . ASP A 1 101 ? -14.152 -4.303 3.125 1.00 98.00 101 ASP A CA 1
ATOM 818 C C . ASP A 1 101 ? -14.422 -3.803 4.565 1.00 98.00 101 ASP A C 1
ATOM 820 O O . ASP A 1 101 ? -15.510 -4.009 5.107 1.00 98.00 101 ASP A O 1
ATOM 824 N N . LEU A 1 102 ? -13.473 -3.075 5.178 1.00 97.31 102 LEU A N 1
ATOM 825 C CA . LEU A 1 102 ? -13.696 -2.386 6.459 1.00 97.31 102 LEU A CA 1
ATOM 826 C C . LEU A 1 102 ? -14.782 -1.311 6.349 1.00 97.31 102 LEU A C 1
ATOM 828 O O . LEU A 1 102 ? -15.598 -1.187 7.262 1.00 97.31 102 LEU A O 1
ATOM 832 N N . GLY A 1 103 ? -14.819 -0.569 5.240 1.00 97.44 103 GLY A N 1
ATOM 833 C CA . GLY A 1 103 ? -15.875 0.399 4.931 1.00 97.44 103 GLY A CA 1
ATOM 834 C C . GLY A 1 103 ? -17.265 -0.222 4.921 1.00 97.44 103 GLY A C 1
ATOM 835 O O . GLY A 1 103 ? -18.199 0.334 5.498 1.00 97.44 103 GLY A O 1
ATOM 836 N N . GLU A 1 104 ? -17.397 -1.406 4.324 1.00 97.38 104 GLU A N 1
ATOM 837 C CA . GLU A 1 104 ? -18.650 -2.164 4.319 1.00 97.38 104 GLU A CA 1
ATOM 838 C C . GLU A 1 104 ? -19.013 -2.682 5.718 1.00 97.38 104 GLU A C 1
ATOM 840 O O . GLU A 1 104 ? -20.169 -2.583 6.131 1.00 97.38 104 GLU A O 1
ATOM 845 N N . TYR A 1 105 ? -18.031 -3.192 6.468 1.00 98.06 105 TYR A N 1
ATOM 846 C CA . TYR A 1 105 ? -18.250 -3.781 7.791 1.00 98.06 105 TYR A CA 1
ATOM 847 C C . TYR A 1 105 ? -18.585 -2.741 8.873 1.00 98.06 105 TYR A C 1
ATOM 849 O O . TYR A 1 105 ? -19.516 -2.933 9.655 1.00 98.06 105 TYR A O 1
ATOM 857 N N . PHE A 1 106 ? -17.849 -1.628 8.914 1.00 97.75 106 PHE A N 1
ATOM 858 C CA . PHE A 1 106 ? -18.034 -0.539 9.882 1.00 97.75 106 PHE A CA 1
ATOM 859 C C . PHE A 1 106 ? -18.941 0.590 9.370 1.00 97.75 106 PHE A C 1
ATOM 861 O O . PHE A 1 106 ? -19.235 1.523 10.115 1.00 97.75 106 PHE A O 1
ATOM 868 N N . VAL A 1 107 ? -19.429 0.484 8.130 1.00 97.44 107 VAL A N 1
ATOM 869 C CA . VAL A 1 107 ? -20.403 1.394 7.508 1.00 97.44 107 VAL A CA 1
ATOM 870 C C . VAL A 1 107 ? -19.885 2.839 7.426 1.00 97.44 107 VAL A C 1
ATOM 872 O O . VAL A 1 107 ? -20.530 3.790 7.871 1.00 97.44 107 VAL A O 1
ATOM 875 N N . PHE A 1 108 ? -18.709 3.013 6.822 1.00 96.44 108 PHE A N 1
ATOM 876 C CA . PHE A 1 108 ? -18.156 4.322 6.452 1.00 96.44 108 PHE A CA 1
ATOM 877 C C . PHE A 1 108 ? -17.820 4.377 4.956 1.00 96.44 108 PHE A C 1
ATOM 879 O O . PHE A 1 108 ? -17.821 3.358 4.276 1.00 96.44 108 PHE A O 1
ATOM 886 N N . ASP A 1 109 ? -17.576 5.579 4.427 1.00 95.50 109 ASP A N 1
ATOM 887 C CA . ASP A 1 109 ? -17.195 5.788 3.024 1.00 95.50 109 ASP A CA 1
ATOM 888 C C . ASP A 1 109 ? -15.658 5.829 2.894 1.00 95.50 109 ASP A C 1
ATOM 890 O O . ASP A 1 109 ? -15.062 6.844 3.276 1.00 95.50 109 ASP A O 1
ATOM 894 N N . PRO A 1 110 ? -15.006 4.790 2.327 1.00 93.88 110 PRO A N 1
ATOM 895 C CA . PRO A 1 110 ? -13.544 4.719 2.202 1.00 93.88 110 PRO A CA 1
ATOM 896 C C . PRO A 1 110 ? -12.938 5.796 1.297 1.00 93.88 110 PRO A C 1
ATOM 898 O O . PRO A 1 110 ? -11.723 5.917 1.202 1.00 93.88 110 PRO A O 1
ATOM 901 N N . ARG A 1 111 ? -13.764 6.564 0.574 1.00 91.75 111 ARG A N 1
ATOM 902 C CA . ARG A 1 111 ? -13.301 7.679 -0.267 1.00 91.75 111 ARG A CA 1
ATOM 903 C C . ARG A 1 111 ? -13.269 9.007 0.478 1.00 91.75 111 ARG A C 1
ATOM 905 O O . ARG A 1 111 ? -12.687 9.964 -0.023 1.00 91.75 111 ARG A O 1
ATOM 912 N N . LYS A 1 112 ? -13.957 9.094 1.618 1.00 94.25 112 LYS A N 1
ATOM 913 C CA . LYS A 1 112 ? -14.040 10.307 2.448 1.00 94.25 112 LYS A CA 1
ATOM 914 C C . LYS A 1 112 ? -13.172 10.238 3.692 1.00 94.25 112 LYS A C 1
ATOM 916 O O . LYS A 1 112 ? -12.936 11.275 4.298 1.00 94.25 112 LYS A O 1
ATOM 921 N N . MET A 1 113 ? -12.767 9.036 4.075 1.00 93.44 113 MET A N 1
ATOM 922 C CA . MET A 1 113 ? -11.873 8.771 5.185 1.00 93.44 113 MET A CA 1
ATOM 923 C C . MET A 1 113 ? -10.660 8.059 4.607 1.00 93.44 113 MET A C 1
ATOM 925 O O . MET A 1 113 ? -10.824 7.075 3.889 1.00 93.44 113 MET A O 1
ATOM 929 N N . SER A 1 114 ? -9.472 8.608 4.833 1.00 92.50 114 SER A N 1
ATOM 930 C CA . SER A 1 114 ? -8.222 7.966 4.424 1.00 92.50 114 SER A CA 1
ATOM 931 C C . SER A 1 114 ? -7.803 6.879 5.419 1.00 92.50 114 SER A C 1
ATOM 933 O O . SER A 1 114 ? -8.292 6.833 6.550 1.00 92.50 114 SER A O 1
ATOM 935 N N . VAL A 1 115 ? -6.895 5.989 5.003 1.00 93.06 115 VAL A N 1
ATOM 936 C CA . VAL A 1 115 ? -6.426 4.862 5.832 1.00 93.06 115 VAL A CA 1
ATOM 937 C C . VAL A 1 115 ? -5.791 5.358 7.130 1.00 93.06 115 VAL A C 1
ATOM 939 O O . VAL A 1 115 ? -5.974 4.744 8.172 1.00 93.06 115 VAL A O 1
ATOM 942 N N . GLU A 1 116 ? -5.066 6.473 7.072 1.00 92.56 116 GLU A N 1
ATOM 943 C CA . GLU A 1 116 ? -4.429 7.104 8.226 1.00 92.56 116 GLU A CA 1
ATOM 944 C C . GLU A 1 116 ? -5.392 7.860 9.158 1.00 92.56 116 GLU A C 1
ATOM 946 O O . GLU A 1 116 ? -5.042 8.115 10.311 1.00 92.56 116 GLU A O 1
ATOM 951 N N . GLU A 1 117 ? -6.583 8.232 8.677 1.00 9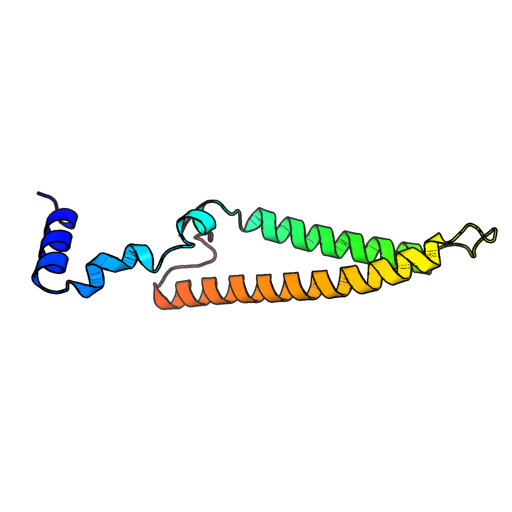2.00 117 GLU A N 1
ATOM 952 C CA . GLU A 1 117 ? -7.616 8.925 9.462 1.00 92.00 117 GLU A CA 1
ATOM 953 C C . GLU A 1 117 ? -8.594 7.974 10.167 1.00 92.00 117 GLU A C 1
ATOM 955 O O . GLU A 1 117 ? -9.225 8.392 11.142 1.00 92.00 117 GLU A O 1
ATOM 960 N N . PHE A 1 118 ? -8.746 6.748 9.656 1.00 92.12 118 PHE A N 1
ATOM 961 C CA . PHE A 1 118 ? -9.583 5.689 10.232 1.00 92.12 118 PHE A CA 1
ATOM 962 C C . PHE A 1 118 ? -8.915 5.045 11.455 1.00 92.12 118 PHE A C 1
ATOM 964 O O . PHE A 1 118 ? -9.588 4.963 12.508 1.00 92.12 118 PHE A O 1
#

Sequence (118 aa):
QTLLHFLAGVCQEQYPDVVSFPDELIHVEKASRVSAEMIQKNLESMGRQIKSLEKDLETFPPPQNENDLFVEKMSSFVSQAQEQYEKLDLMHKNMEKQYSDLGEYFVFDPRKMSVEEF

Foldseek 3Di:
DDPVVVVVVCCVVPPVVCVCVVVVVVCLVVQLVDFLVVLVVVLVVLVVVLVVLVVCLVPPDPDPDPVPCPSVVSVVVSVVSVVVSVVSVVVSVVVVVVLVVVCVVVVHDCVVADSNRD

pLDDT: mean 95.43, std 2.69, range [78.19, 98.31]

Radius of gyration: 23.99 Å; chains: 1; bounding box: 54×22×66 Å

InterPro domains:
  IPR015425 Formin, FH2 domain [PF02181] (1-118)
  IPR015425 Formin, FH2 domain [PS51444] (1-118)
  IPR042201 Formin, FH2 domain superfamily [G3DSA:1.20.58.2220] (1-118)
  IPR051412 Formin Homology Diaphanous subfamily [PTHR45691] (1-118)

Secondary structure (DSSP, 8-state):
--HHHHHHHHHHHH-GGGGGHHHH-TTHHHHTTS-HHHHHHHHHHHHHHHHHHHHHHHTPPPPSSTT--HHHHHHHHHHHHHHHHHHHHHHHHHHHHHHHHHHHHHT--TTTS-TTT-

Organism: Nothobranchius kuhntae (NCBI:txid321403)